Protein AF-A0A445ELS3-F1 (afdb_monomer_lite)

InterPro domains:
  IPR001372 Dynein light chain, type 1/2 [PF01221] (40-92)
  IPR001372 Dynein light chain, type 1/2 [PTHR11886] (39-92)
  IPR001372 Dynein light chain, type 1/2 [SM01375] (36-94)
  IPR037177 Dynein light chain superfamily [G3DSA:3.30.740.10] (38-95)
  IPR037177 Dynein light chain superfamily [SSF54648] (36-92)

Secondary structu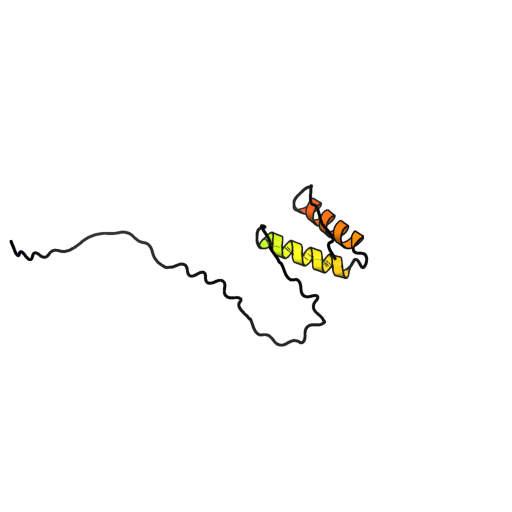re (DSSP, 8-state):
------------------------PPP--------S-------S---S-HHHHHHHHHHHHHHHHH--SHHHHHHHHHHHHHHHH-S--------

Structure (mmCIF, N/CA/C/O backbone):
data_AF-A0A445ELS3-F1
#
_entry.id   AF-A0A445ELS3-F1
#
loop_
_atom_site.group_PDB
_atom_site.id
_atom_site.type_symbol
_atom_site.label_atom_id
_atom_site.label_alt_id
_atom_site.label_comp_id
_atom_site.label_asym_id
_atom_site.label_entity_id
_atom_site.label_seq_id
_atom_site.pdbx_PDB_ins_code
_atom_site.Cartn_x
_atom_site.Cartn_y
_atom_site.Cartn_z
_atom_site.occupancy
_atom_site.B_iso_or_equiv
_atom_site.auth_seq_id
_atom_site.auth_comp_id
_atom_site.auth_asym_id
_atom_site.auth_atom_id
_atom_site.pdbx_PDB_model_num
ATOM 1 N N . MET A 1 1 ? -6.562 -43.077 -66.361 1.00 44.69 1 MET A N 1
ATOM 2 C CA . MET A 1 1 ? -5.591 -42.799 -65.284 1.00 44.69 1 MET A CA 1
ATOM 3 C C . MET A 1 1 ? -5.766 -43.841 -64.191 1.00 44.69 1 MET A C 1
ATOM 5 O O . MET A 1 1 ? -6.899 -44.214 -63.919 1.00 44.69 1 MET A O 1
ATOM 9 N N . SER A 1 2 ? -4.644 -44.352 -63.692 1.00 42.16 2 SER A N 1
ATOM 10 C CA . SER A 1 2 ? -4.451 -45.570 -62.898 1.00 42.16 2 SER A CA 1
ATOM 11 C C . SER A 1 2 ? -5.271 -45.680 -61.610 1.00 42.16 2 SER A C 1
ATOM 13 O O . SER A 1 2 ? -5.485 -44.689 -60.919 1.00 42.16 2 SER A O 1
ATOM 15 N N . GLY A 1 3 ? -5.638 -46.915 -61.264 1.00 49.00 3 GLY A N 1
ATOM 16 C CA . GLY A 1 3 ? -5.864 -47.338 -59.884 1.00 49.00 3 GLY A CA 1
ATOM 17 C C . GLY A 1 3 ? -4.678 -48.182 -59.415 1.00 49.00 3 GLY A C 1
ATOM 18 O O . GLY A 1 3 ? -4.149 -48.956 -60.208 1.00 49.00 3 GLY A O 1
ATOM 19 N N . GLU A 1 4 ? -4.267 -48.031 -58.157 1.00 44.28 4 GLU A N 1
ATOM 20 C CA . GLU A 1 4 ? -3.418 -49.003 -57.463 1.00 44.28 4 GLU A CA 1
ATOM 21 C C . GLU A 1 4 ? -3.599 -48.864 -55.941 1.00 44.28 4 GLU A C 1
ATOM 23 O O . GLU A 1 4 ? -3.519 -47.771 -55.382 1.00 44.28 4 GLU A O 1
ATOM 28 N N . ASP A 1 5 ? -3.894 -49.994 -55.302 1.00 47.88 5 ASP A N 1
ATOM 29 C CA . ASP A 1 5 ? -3.979 -50.219 -53.858 1.00 47.88 5 ASP A CA 1
ATOM 30 C C . ASP A 1 5 ? -2.634 -50.810 -53.400 1.00 47.88 5 ASP A C 1
ATOM 32 O O . ASP A 1 5 ? -2.097 -51.677 -54.091 1.00 47.88 5 ASP A O 1
ATOM 36 N N . THR A 1 6 ? -2.055 -50.382 -52.270 1.00 59.00 6 THR A N 1
ATOM 37 C CA . THR A 1 6 ? -0.960 -51.121 -51.604 1.00 59.00 6 THR A CA 1
ATOM 38 C C . THR A 1 6 ? -0.853 -50.781 -50.111 1.00 59.00 6 THR A C 1
ATOM 40 O O . THR A 1 6 ? -0.509 -49.669 -49.714 1.00 59.00 6 THR A 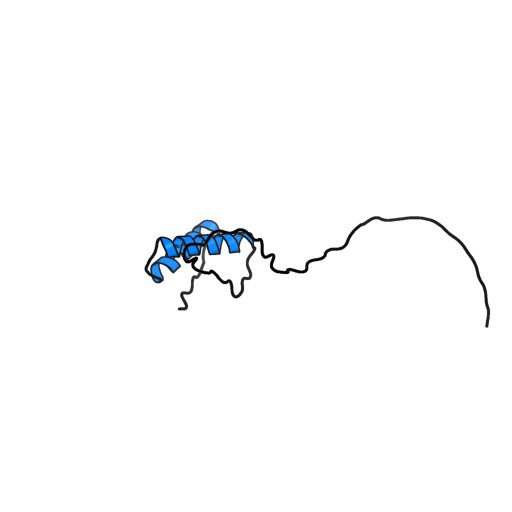O 1
ATOM 43 N N . ARG A 1 7 ? -1.060 -51.809 -49.275 1.00 55.56 7 ARG A N 1
ATOM 44 C CA . ARG A 1 7 ? -0.711 -51.891 -47.841 1.00 55.56 7 ARG A CA 1
ATOM 45 C C . ARG A 1 7 ? 0.792 -51.720 -47.554 1.00 55.56 7 ARG A C 1
ATOM 47 O O . ARG A 1 7 ? 1.610 -52.276 -48.288 1.00 55.56 7 ARG A O 1
ATOM 54 N N . LYS A 1 8 ? 1.111 -51.151 -46.372 1.00 46.03 8 LYS A N 1
ATOM 55 C CA . LYS A 1 8 ? 1.988 -51.657 -45.261 1.00 46.03 8 LYS A CA 1
ATOM 56 C C . LYS A 1 8 ? 2.529 -50.461 -44.439 1.00 46.03 8 LYS A C 1
ATOM 58 O O . LYS A 1 8 ? 3.029 -49.528 -45.041 1.00 46.03 8 LYS A O 1
ATOM 63 N N . SER A 1 9 ? 2.278 -50.278 -43.137 1.00 39.66 9 SER A N 1
ATOM 64 C CA . SER A 1 9 ? 2.571 -51.044 -41.904 1.00 39.66 9 SER A CA 1
ATOM 65 C C . SER A 1 9 ? 3.928 -50.697 -41.248 1.00 39.66 9 SER A C 1
ATOM 67 O O . SER A 1 9 ? 4.971 -51.008 -41.806 1.00 39.66 9 SER A O 1
ATOM 69 N N . ILE A 1 10 ? 3.825 -50.177 -40.008 1.00 45.56 10 ILE A N 1
ATOM 70 C CA . ILE A 1 10 ? 4.755 -50.204 -38.849 1.00 45.56 10 ILE A CA 1
ATOM 71 C C . ILE A 1 10 ? 5.937 -49.210 -38.798 1.00 45.56 10 ILE A C 1
ATOM 73 O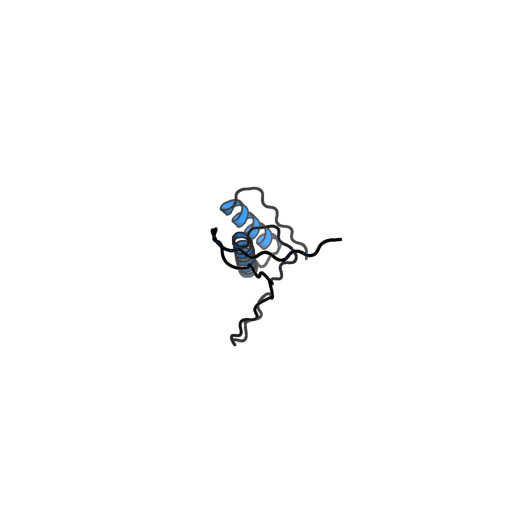 O . ILE A 1 10 ? 6.911 -49.347 -39.525 1.00 45.56 10 ILE A O 1
ATOM 77 N N . GLY A 1 11 ? 5.925 -48.369 -37.747 1.00 34.78 11 GLY A N 1
ATOM 78 C CA . GLY A 1 11 ? 7.031 -48.368 -36.775 1.00 34.78 11 GLY A CA 1
ATOM 79 C C . GLY A 1 11 ? 7.667 -47.031 -36.373 1.00 34.78 11 GLY A C 1
ATOM 80 O O . GLY A 1 11 ? 8.611 -46.599 -37.016 1.00 34.78 11 GLY A O 1
ATOM 81 N N . GLY A 1 12 ? 7.261 -46.507 -35.206 1.00 30.59 12 GLY A N 1
ATOM 82 C CA . GLY A 1 12 ? 8.063 -45.619 -34.341 1.00 30.59 12 GLY A CA 1
ATOM 83 C C . GLY A 1 12 ? 7.996 -44.131 -34.697 1.00 30.59 12 GLY A C 1
ATOM 84 O O . GLY A 1 12 ? 8.087 -43.752 -35.849 1.00 30.59 12 GLY A O 1
ATOM 85 N N . GLY A 1 13 ? 7.837 -43.184 -33.784 1.00 36.12 13 GLY A N 1
ATOM 86 C CA . GLY A 1 13 ? 7.751 -43.172 -32.331 1.00 36.12 13 GLY A CA 1
ATOM 87 C C . GLY A 1 13 ? 7.926 -41.708 -31.915 1.00 36.12 13 GLY A C 1
ATOM 88 O O . GLY A 1 13 ? 8.709 -41.008 -32.547 1.00 36.12 13 GLY A O 1
ATOM 89 N N . THR A 1 14 ? 7.176 -41.240 -30.914 1.00 39.22 14 THR A N 1
ATOM 90 C CA . THR A 1 14 ? 7.560 -40.202 -29.931 1.00 39.22 14 THR A CA 1
ATOM 91 C C . THR A 1 14 ? 6.307 -39.584 -29.301 1.00 39.22 14 THR A C 1
ATOM 93 O O . THR A 1 14 ? 5.580 -38.816 -29.917 1.00 39.22 14 THR A O 1
ATOM 96 N N . LEU A 1 15 ? 6.028 -40.027 -28.071 1.00 47.97 15 LEU A N 1
ATOM 97 C CA . LEU A 1 15 ? 5.722 -39.219 -26.884 1.00 47.97 15 LEU A CA 1
ATOM 98 C C . LEU A 1 15 ? 5.393 -37.733 -27.152 1.00 47.97 15 LEU A C 1
ATOM 100 O O . LEU A 1 15 ? 6.274 -36.957 -27.486 1.00 47.97 15 LEU A O 1
ATOM 104 N N . MET A 1 16 ? 4.172 -37.295 -26.857 1.00 54.91 16 MET A N 1
ATOM 105 C CA . MET A 1 16 ? 3.832 -36.673 -25.571 1.00 54.91 16 MET A CA 1
ATOM 106 C C . MET A 1 16 ? 2.351 -36.301 -25.540 1.00 54.91 16 MET A C 1
ATOM 108 O O . MET A 1 16 ? 1.680 -36.127 -26.553 1.00 54.91 16 MET A O 1
ATOM 112 N N . ALA A 1 17 ? 1.839 -36.295 -24.322 1.00 42.44 17 ALA A N 1
ATOM 113 C CA . ALA A 1 17 ? 0.443 -36.377 -23.990 1.00 42.44 17 ALA A CA 1
ATOM 114 C C . ALA A 1 17 ? -0.130 -34.997 -23.612 1.00 42.44 17 ALA A C 1
ATOM 116 O O . ALA A 1 17 ? 0.512 -34.234 -22.900 1.00 42.44 17 ALA A O 1
ATOM 117 N N . ARG A 1 18 ? -1.410 -34.826 -23.965 1.00 45.28 18 ARG A N 1
ATOM 118 C CA . ARG A 1 18 ? -2.486 -34.096 -23.261 1.00 45.28 18 ARG A CA 1
ATOM 119 C C . ARG A 1 18 ? -2.657 -32.574 -23.463 1.00 45.28 18 ARG A C 1
ATOM 121 O O . ARG A 1 18 ? -1.690 -31.849 -23.654 1.00 45.28 18 ARG A O 1
ATOM 128 N N . PRO A 1 19 ? -3.931 -32.116 -23.439 1.00 48.06 19 PRO A N 1
ATOM 129 C CA . PRO A 1 19 ? -4.365 -30.793 -23.878 1.00 48.06 19 PRO A CA 1
ATOM 130 C C . PRO A 1 19 ? -4.402 -29.800 -22.710 1.00 48.06 19 PRO A C 1
ATOM 132 O O . PRO A 1 19 ? -4.745 -30.184 -21.592 1.00 48.06 19 PRO A O 1
ATOM 135 N N . ASN A 1 20 ? -4.122 -28.521 -22.967 1.00 38.62 20 ASN A N 1
ATOM 136 C CA . ASN A 1 20 ? -4.341 -27.472 -21.974 1.00 38.62 20 ASN A CA 1
ATOM 137 C C . ASN A 1 20 ? -5.635 -26.713 -22.283 1.00 38.62 20 ASN A C 1
ATOM 139 O O . ASN A 1 20 ? -5.656 -25.795 -23.101 1.00 38.62 20 ASN A O 1
ATOM 143 N N . SER A 1 21 ? -6.714 -27.128 -21.621 1.00 49.09 21 SER A N 1
ATOM 144 C CA . SER A 1 21 ? -7.834 -26.249 -21.301 1.00 49.09 21 SER A CA 1
ATOM 145 C C . SER A 1 21 ? -7.312 -25.100 -20.448 1.00 49.09 21 SER A C 1
ATOM 147 O O . SER A 1 21 ? -6.708 -25.359 -19.413 1.00 49.09 21 SER A O 1
ATOM 149 N N . ASP A 1 22 ? -7.597 -23.858 -20.825 1.00 49.38 22 ASP A N 1
ATOM 150 C CA . ASP A 1 22 ? -7.702 -22.807 -19.819 1.00 49.38 22 ASP A CA 1
ATOM 151 C C . ASP A 1 22 ? -8.810 -21.812 -20.180 1.00 49.38 22 ASP A C 1
ATOM 153 O O . ASP A 1 22 ? -8.610 -20.691 -20.644 1.00 49.38 22 ASP A O 1
ATOM 157 N N . GLU A 1 23 ? -10.029 -22.315 -20.014 1.00 44.19 23 GLU A N 1
ATOM 158 C CA . GLU A 1 23 ? -11.207 -21.510 -19.756 1.00 44.19 23 GLU A CA 1
ATOM 159 C C . GLU A 1 23 ? -11.089 -20.963 -18.326 1.00 44.19 23 GLU A C 1
ATOM 161 O O . GLU A 1 23 ? -11.400 -21.657 -17.355 1.00 44.19 23 GLU A O 1
ATOM 166 N N . HIS A 1 24 ? -10.648 -19.710 -18.183 1.00 53.53 24 HIS A N 1
ATOM 167 C CA . HIS A 1 24 ? -10.778 -18.958 -16.931 1.00 53.53 24 HIS A CA 1
ATOM 168 C C . HIS A 1 24 ? -12.247 -18.543 -16.729 1.00 53.53 24 HIS A C 1
ATOM 170 O O . HIS A 1 24 ? -12.610 -17.367 -16.743 1.00 53.53 24 HIS A O 1
ATOM 176 N N . ALA A 1 25 ? -13.111 -19.536 -16.527 1.00 46.38 25 ALA A N 1
ATOM 177 C CA . ALA A 1 25 ? -14.394 -19.336 -15.880 1.00 46.38 25 ALA A CA 1
ATOM 178 C C . ALA A 1 25 ? -14.154 -18.946 -14.406 1.00 46.38 25 ALA A C 1
ATOM 180 O O . ALA A 1 25 ? -13.341 -19.580 -13.720 1.00 46.38 25 ALA A O 1
ATOM 181 N N . PRO A 1 26 ? -14.859 -17.937 -13.866 1.00 46.03 26 PRO A N 1
ATOM 182 C CA . PRO A 1 26 ? -14.828 -17.659 -12.439 1.00 46.03 26 PRO A CA 1
ATOM 183 C C . PRO A 1 26 ? -15.480 -18.836 -11.706 1.00 46.03 26 PRO A C 1
ATOM 185 O O . PRO A 1 26 ? -16.655 -19.124 -11.913 1.00 46.03 26 PRO A O 1
ATOM 188 N N . LYS A 1 27 ? -14.732 -19.530 -10.844 1.00 38.47 27 LYS A N 1
ATOM 189 C CA . LYS A 1 27 ? -15.291 -20.548 -9.942 1.00 38.47 27 LYS A CA 1
ATOM 190 C C . LYS A 1 27 ? -16.099 -19.855 -8.832 1.00 38.47 27 LYS A C 1
ATOM 192 O O . LYS A 1 27 ? -15.493 -19.121 -8.050 1.00 38.47 27 LYS A O 1
ATOM 197 N N . PRO A 1 28 ? -17.415 -20.103 -8.683 1.00 53.22 28 PRO A N 1
ATOM 198 C CA . PRO A 1 28 ? -18.137 -19.759 -7.469 1.00 53.22 28 PRO A CA 1
ATOM 199 C C . PRO A 1 28 ? -18.051 -20.953 -6.509 1.00 53.22 28 PRO A C 1
ATOM 201 O O . PRO A 1 28 ? -18.822 -21.905 -6.614 1.00 53.22 28 PRO A O 1
ATOM 204 N N . SER A 1 29 ? -17.099 -20.929 -5.575 1.00 52.03 29 SER A N 1
ATOM 205 C CA . SER A 1 29 ? -17.108 -21.873 -4.452 1.00 52.03 29 SER A CA 1
ATOM 206 C C . SER A 1 29 ? -18.091 -21.391 -3.392 1.00 52.03 29 SER A C 1
ATOM 208 O O . SER A 1 29 ? -1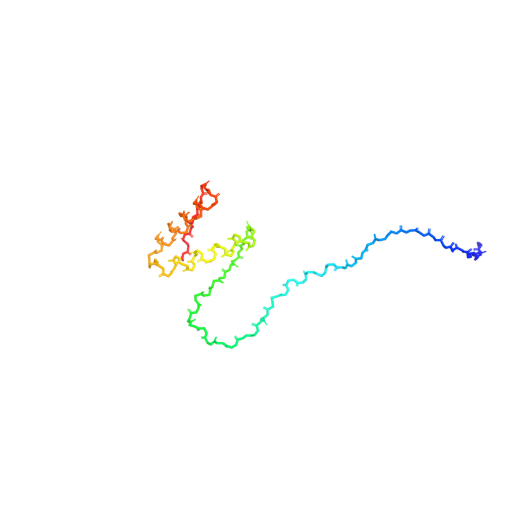7.931 -20.327 -2.799 1.00 52.03 29 SER A O 1
ATOM 210 N N . SER A 1 30 ? -19.124 -22.194 -3.180 1.00 53.72 30 SER A N 1
ATOM 211 C CA . SER A 1 30 ? -20.156 -22.035 -2.167 1.00 53.72 30 SER A CA 1
ATOM 212 C C . SER A 1 30 ? -19.599 -22.316 -0.766 1.00 53.72 30 SER A C 1
ATOM 214 O O . SER A 1 30 ? -19.110 -23.413 -0.513 1.00 53.72 30 SER A O 1
ATOM 216 N N . ALA A 1 31 ? -19.734 -21.362 0.158 1.00 45.41 31 ALA A N 1
ATOM 217 C CA . ALA A 1 31 ? -19.832 -21.625 1.593 1.00 45.41 31 ALA A CA 1
ATOM 218 C C . ALA A 1 31 ? -20.558 -20.460 2.283 1.00 45.41 31 ALA A C 1
ATOM 220 O O . ALA A 1 31 ? -20.221 -19.289 2.117 1.00 45.41 31 ALA A O 1
ATOM 221 N N . THR A 1 32 ? -21.591 -20.816 3.031 1.00 43.59 32 THR A N 1
ATOM 222 C CA . THR A 1 32 ? -22.511 -19.962 3.773 1.00 43.59 32 THR A CA 1
ATOM 223 C C . THR A 1 32 ? -21.828 -19.364 5.005 1.00 43.59 32 THR A C 1
ATOM 225 O O . THR A 1 32 ? -21.511 -20.083 5.945 1.00 43.59 32 THR A O 1
ATOM 228 N N . ALA A 1 33 ? -21.648 -18.048 5.027 1.00 46.69 33 ALA A N 1
ATOM 229 C CA . ALA A 1 33 ? -21.559 -17.225 6.232 1.00 46.69 33 ALA A CA 1
ATOM 230 C C . ALA A 1 33 ? -21.851 -15.797 5.784 1.00 46.69 33 ALA A C 1
ATOM 232 O O . ALA A 1 33 ? -21.199 -15.324 4.857 1.00 46.69 33 ALA A O 1
ATOM 233 N N . THR A 1 34 ? -22.848 -15.134 6.368 1.00 47.28 34 THR A N 1
ATOM 234 C CA . THR A 1 34 ? -23.131 -13.721 6.093 1.00 47.28 34 THR A CA 1
ATOM 235 C C . THR A 1 34 ? -21.851 -12.933 6.370 1.00 47.28 34 THR A C 1
ATOM 237 O O . THR A 1 34 ? -21.471 -12.825 7.539 1.00 47.28 34 THR A O 1
ATOM 240 N N . PRO A 1 35 ? -21.132 -12.434 5.347 1.00 57.72 35 PRO A N 1
ATOM 241 C CA . PRO A 1 35 ? -19.919 -11.690 5.608 1.00 57.72 35 PRO A CA 1
ATOM 242 C C . PRO A 1 35 ? -20.336 -10.371 6.277 1.00 57.72 35 PRO A C 1
ATOM 244 O O . PRO A 1 35 ? -21.345 -9.787 5.858 1.00 57.72 35 PRO A O 1
ATOM 247 N N . PRO A 1 36 ? -19.589 -9.851 7.273 1.00 61.75 36 PRO A N 1
ATOM 248 C CA . PRO A 1 36 ? -19.689 -8.429 7.631 1.00 61.75 36 PRO A CA 1
ATOM 249 C C . PRO A 1 36 ? -19.554 -7.609 6.340 1.00 61.75 36 PRO A C 1
ATOM 251 O O . PRO A 1 36 ? -18.988 -8.153 5.398 1.00 61.75 36 PRO A O 1
ATOM 254 N N . PRO A 1 37 ? -20.053 -6.364 6.222 1.00 56.00 37 PRO A N 1
ATOM 255 C CA . PRO A 1 37 ? -20.023 -5.619 4.960 1.00 56.00 37 PRO A CA 1
ATOM 256 C C . PRO A 1 37 ? -18.596 -5.585 4.396 1.00 56.00 37 PRO A C 1
ATOM 258 O O . PRO A 1 37 ? -17.763 -4.767 4.779 1.00 56.00 37 PRO A O 1
ATOM 261 N N . THR A 1 38 ? -18.293 -6.542 3.519 1.00 60.94 38 THR A N 1
ATOM 262 C CA . THR A 1 38 ? -16.954 -6.760 3.001 1.00 60.94 38 THR A CA 1
ATOM 263 C C . THR A 1 38 ? -16.766 -5.633 2.024 1.00 60.94 38 THR A C 1
ATOM 265 O O . THR A 1 38 ? -17.495 -5.572 1.029 1.00 60.94 38 THR A O 1
ATOM 268 N N . LYS A 1 39 ? -15.840 -4.720 2.321 1.00 69.12 39 LYS A N 1
ATOM 269 C CA . LYS A 1 39 ? -15.379 -3.720 1.360 1.00 69.12 39 LYS A CA 1
ATOM 270 C C . LYS A 1 39 ? -14.989 -4.493 0.094 1.00 69.12 39 LYS A C 1
ATOM 272 O O . LYS A 1 39 ? -14.014 -5.239 0.094 1.00 69.12 39 LYS A O 1
ATOM 277 N N . LYS A 1 40 ? -15.840 -4.438 -0.935 1.00 78.00 40 LYS A N 1
ATOM 278 C CA . LYS A 1 40 ? -15.687 -5.252 -2.145 1.00 78.00 40 LYS A CA 1
ATOM 279 C C . LYS A 1 40 ? -14.538 -4.662 -2.950 1.00 78.00 40 LYS A C 1
ATOM 281 O O . LYS A 1 40 ? -14.680 -3.570 -3.491 1.00 78.00 40 LYS A O 1
ATOM 286 N N . ILE A 1 41 ? -13.414 -5.367 -3.018 1.00 82.75 41 ILE A N 1
ATOM 287 C CA . ILE A 1 41 ? -12.271 -4.949 -3.832 1.00 82.75 41 ILE A CA 1
ATOM 288 C C . ILE A 1 41 ? -12.446 -5.511 -5.236 1.00 82.75 41 ILE A C 1
ATOM 290 O O . ILE A 1 41 ? -12.607 -6.715 -5.421 1.00 82.75 41 ILE A O 1
ATOM 294 N N . ILE A 1 42 ? -12.440 -4.618 -6.223 1.00 88.00 42 ILE A N 1
ATOM 295 C CA . ILE A 1 42 ? -12.615 -4.951 -7.634 1.00 88.00 42 ILE A CA 1
ATOM 296 C C . ILE A 1 42 ? -11.391 -4.439 -8.380 1.00 88.00 42 ILE A C 1
ATOM 298 O O . ILE A 1 42 ? -11.153 -3.234 -8.442 1.00 88.00 42 ILE A O 1
ATOM 302 N N . ILE A 1 43 ? -10.626 -5.351 -8.971 1.00 88.25 43 ILE A N 1
ATOM 303 C CA . ILE A 1 43 ? -9.469 -4.996 -9.789 1.00 88.25 43 ILE A CA 1
ATOM 304 C C . ILE A 1 43 ? -9.959 -4.709 -11.208 1.00 88.25 43 ILE A C 1
ATOM 306 O O . ILE A 1 43 ? -10.550 -5.575 -11.849 1.00 88.25 43 ILE A O 1
ATOM 310 N N . LYS A 1 44 ? -9.745 -3.481 -11.692 1.00 89.19 44 LYS A N 1
ATOM 311 C CA . LYS A 1 44 ? -10.168 -3.068 -13.041 1.00 89.19 44 LYS A CA 1
ATOM 312 C C . LYS A 1 44 ? -9.213 -3.565 -14.127 1.00 89.19 44 LYS A C 1
ATOM 314 O O . LYS A 1 44 ? -9.661 -3.988 -15.184 1.00 89.19 44 LYS A O 1
ATOM 319 N N . SER A 1 45 ? -7.916 -3.479 -13.857 1.00 86.31 45 SER A N 1
ATOM 320 C CA . SER A 1 45 ? -6.823 -3.964 -14.696 1.00 86.31 45 SER A CA 1
ATOM 321 C C . SER A 1 45 ? -5.586 -4.117 -13.813 1.00 86.31 45 SER A C 1
ATOM 323 O O . SER A 1 45 ? -5.426 -3.353 -12.859 1.00 86.31 45 SER A O 1
ATOM 325 N N . ALA A 1 46 ? -4.740 -5.101 -14.097 1.00 90.25 46 ALA A N 1
ATOM 326 C CA . ALA A 1 46 ? -3.475 -5.298 -13.405 1.00 90.25 46 ALA A CA 1
ATOM 327 C C . ALA A 1 46 ? -2.478 -5.975 -14.347 1.00 90.25 46 ALA A C 1
ATOM 329 O O . ALA A 1 46 ? -2.765 -7.047 -14.872 1.00 90.25 46 ALA A O 1
ATOM 330 N N . ASP A 1 47 ? -1.315 -5.353 -14.521 1.00 91.06 47 ASP A N 1
ATOM 331 C CA . ASP A 1 47 ? -0.169 -5.914 -15.241 1.00 91.06 47 ASP A CA 1
ATOM 332 C C . ASP A 1 47 ? 0.939 -6.224 -14.227 1.00 91.06 47 ASP A C 1
ATOM 334 O O . ASP A 1 47 ? 1.952 -5.542 -14.110 1.00 91.06 47 ASP A O 1
ATOM 338 N N . MET A 1 48 ? 0.657 -7.185 -13.352 1.00 88.25 48 MET A N 1
ATOM 339 C CA . MET A 1 48 ? 1.530 -7.576 -12.247 1.00 88.25 48 MET A CA 1
ATOM 340 C C . MET A 1 48 ? 1.326 -9.067 -11.962 1.00 88.25 48 MET A C 1
ATOM 342 O O . MET A 1 48 ? 0.226 -9.583 -12.186 1.00 88.25 48 MET A O 1
ATOM 346 N N . PRO A 1 49 ? 2.345 -9.783 -11.458 1.00 89.56 49 PRO A N 1
ATOM 347 C CA . PRO A 1 49 ? 2.192 -11.195 -11.144 1.00 89.56 49 PRO A CA 1
ATOM 348 C C . PRO A 1 49 ? 1.094 -11.411 -10.084 1.00 89.56 49 PRO A C 1
ATOM 350 O O . PRO A 1 49 ? 0.915 -10.573 -9.195 1.00 89.56 49 PRO A O 1
ATOM 353 N N . PRO A 1 50 ? 0.374 -12.548 -10.134 1.00 87.56 50 PRO A N 1
ATOM 354 C CA . PRO A 1 50 ? -0.798 -12.801 -9.290 1.00 87.56 50 PRO A CA 1
ATOM 355 C C . PRO A 1 50 ? -0.473 -12.896 -7.793 1.00 87.56 50 PRO A C 1
ATOM 357 O O . PRO A 1 50 ? -1.368 -12.779 -6.956 1.00 87.56 50 PRO A O 1
ATOM 360 N N . ASP A 1 51 ? 0.794 -13.129 -7.456 1.00 89.31 51 ASP A N 1
ATOM 361 C CA . ASP A 1 51 ? 1.298 -13.125 -6.083 1.00 89.31 51 ASP A CA 1
ATOM 362 C C . ASP A 1 51 ? 1.337 -11.691 -5.532 1.00 89.31 51 ASP A C 1
ATOM 364 O O . ASP A 1 51 ? 0.657 -11.356 -4.564 1.00 89.31 51 ASP A O 1
ATOM 368 N N . LEU A 1 52 ? 1.992 -10.796 -6.277 1.00 89.81 52 LEU A N 1
ATOM 369 C CA . LEU A 1 52 ? 2.118 -9.374 -5.956 1.00 89.81 52 LEU A CA 1
ATOM 370 C C . LEU A 1 52 ? 0.755 -8.667 -5.993 1.00 89.81 52 LEU A C 1
ATOM 372 O O . LEU A 1 52 ? 0.496 -7.763 -5.203 1.00 89.81 52 LEU A O 1
ATOM 376 N N . GLN A 1 53 ? -0.158 -9.107 -6.864 1.00 90.56 53 GLN A N 1
ATOM 377 C CA . GLN A 1 53 ? -1.537 -8.613 -6.902 1.00 90.56 53 GLN A CA 1
ATOM 378 C C . GLN A 1 53 ? -2.301 -8.927 -5.612 1.00 90.56 53 GLN A C 1
ATOM 380 O O . GLN A 1 53 ? -2.994 -8.058 -5.081 1.00 90.56 53 GLN A O 1
ATOM 385 N N . ARG A 1 54 ? -2.176 -10.154 -5.090 1.00 90.06 54 ARG A N 1
ATOM 386 C CA . ARG A 1 54 ? -2.792 -10.532 -3.810 1.00 90.06 54 ARG A CA 1
ATOM 387 C C . ARG A 1 54 ? -2.191 -9.742 -2.660 1.00 90.06 54 ARG A C 1
ATOM 389 O O . ARG A 1 54 ? -2.950 -9.226 -1.843 1.00 90.06 54 ARG A O 1
ATOM 396 N N . GLU A 1 55 ? -0.868 -9.597 -2.633 1.00 91.25 55 GLU A N 1
ATOM 397 C CA . GLU A 1 55 ? -0.199 -8.761 -1.633 1.00 91.25 55 GLU A CA 1
ATOM 398 C C . GLU A 1 55 ? -0.686 -7.309 -1.702 1.00 91.25 55 GLU A C 1
ATOM 400 O O . GLU A 1 55 ? -0.999 -6.722 -0.670 1.00 91.25 55 GLU A O 1
ATOM 405 N N . ALA A 1 56 ? -0.835 -6.738 -2.901 1.00 90.19 56 ALA A N 1
ATOM 406 C CA . ALA A 1 56 ? -1.347 -5.379 -3.072 1.00 90.19 56 ALA A CA 1
ATOM 407 C C . ALA A 1 56 ? -2.748 -5.202 -2.484 1.00 90.19 56 ALA A C 1
ATOM 409 O O . ALA A 1 56 ? -3.016 -4.212 -1.802 1.00 90.19 56 ALA A O 1
ATOM 410 N N . VAL A 1 57 ? -3.632 -6.169 -2.732 1.00 90.50 57 VAL A N 1
ATOM 411 C CA . VAL A 1 57 ? -4.995 -6.170 -2.195 1.00 90.50 57 VAL A CA 1
ATOM 412 C C . VAL A 1 57 ? -4.978 -6.270 -0.672 1.00 90.50 57 VAL A C 1
ATOM 414 O O . VAL A 1 57 ? -5.646 -5.475 -0.018 1.00 90.50 57 VAL A O 1
ATOM 417 N N . ASP A 1 58 ? -4.199 -7.187 -0.100 1.00 91.12 58 ASP A N 1
ATOM 418 C CA . ASP A 1 58 ? -4.096 -7.368 1.354 1.00 91.12 58 ASP A CA 1
ATOM 419 C C . ASP A 1 58 ? -3.547 -6.116 2.058 1.00 91.12 58 ASP A C 1
ATOM 421 O O . ASP A 1 58 ? -4.113 -5.639 3.049 1.00 91.12 58 ASP A O 1
ATOM 425 N N . ILE A 1 59 ? -2.502 -5.511 1.484 1.00 91.44 59 ILE A N 1
ATOM 426 C CA . ILE A 1 59 ? -1.919 -4.257 1.971 1.00 91.44 59 ILE A CA 1
ATOM 427 C C . ILE A 1 59 ? -2.954 -3.131 1.897 1.00 91.44 59 ILE A C 1
ATOM 429 O O . ILE A 1 59 ? -3.078 -2.358 2.849 1.00 91.44 59 ILE A O 1
ATOM 433 N N . ALA A 1 60 ? -3.720 -3.042 0.807 1.00 89.81 60 ALA A N 1
ATOM 434 C CA . ALA A 1 60 ? -4.772 -2.044 0.666 1.00 89.81 60 ALA A CA 1
ATOM 435 C C . ALA A 1 60 ? -5.882 -2.239 1.710 1.00 89.81 60 ALA A C 1
ATOM 437 O O . ALA A 1 60 ? -6.248 -1.270 2.372 1.00 89.81 60 ALA A O 1
ATOM 438 N N . VAL A 1 61 ? -6.377 -3.467 1.922 1.00 89.81 61 VAL A N 1
ATOM 439 C CA . VAL A 1 61 ? -7.366 -3.778 2.977 1.00 89.81 61 VAL A CA 1
ATOM 440 C C . VAL A 1 61 ? -6.842 -3.325 4.333 1.00 89.81 61 VAL A C 1
ATOM 442 O O . VAL A 1 61 ? -7.489 -2.523 5.005 1.00 89.81 61 VAL A O 1
ATOM 445 N N . SER A 1 62 ? -5.633 -3.767 4.682 1.00 90.19 62 SER A N 1
ATOM 446 C CA . SER A 1 62 ? -4.967 -3.416 5.934 1.00 90.19 62 SER A CA 1
ATOM 447 C C . SER A 1 62 ? -4.831 -1.903 6.120 1.00 90.19 62 SER A C 1
ATOM 449 O O . SER A 1 62 ? -5.008 -1.399 7.231 1.00 90.19 62 SER A O 1
ATOM 451 N N . ALA A 1 63 ? -4.505 -1.169 5.055 1.00 90.44 63 ALA A N 1
ATOM 452 C CA . ALA A 1 63 ? -4.402 0.284 5.087 1.00 90.44 63 ALA A CA 1
ATOM 453 C C . ALA A 1 63 ? -5.778 0.934 5.302 1.00 90.44 63 ALA A C 1
ATOM 455 O O . ALA A 1 63 ? -5.912 1.792 6.165 1.00 90.44 63 ALA A O 1
ATOM 456 N N . PHE A 1 64 ? -6.821 0.473 4.607 1.00 87.75 64 PHE A N 1
ATOM 457 C CA . PHE A 1 64 ? -8.198 0.958 4.779 1.00 87.75 64 PHE A CA 1
ATOM 458 C C . PHE A 1 64 ? -8.828 0.618 6.140 1.00 87.75 64 PHE A C 1
ATOM 460 O O . PHE A 1 64 ? -9.892 1.150 6.465 1.00 87.75 64 PHE A O 1
ATOM 467 N N . GLU A 1 65 ? -8.255 -0.311 6.902 1.00 88.69 65 GLU A N 1
ATOM 468 C CA . GLU A 1 65 ? -8.685 -0.636 8.268 1.00 88.69 65 GLU A CA 1
ATOM 469 C C . GLU A 1 65 ? -7.950 0.192 9.326 1.00 88.69 65 GLU A C 1
ATOM 471 O O . GLU A 1 65 ? -8.548 0.578 10.329 1.00 88.69 65 GLU A O 1
ATOM 476 N N . LYS A 1 66 ? -6.663 0.480 9.106 1.00 87.94 66 LYS A N 1
ATOM 477 C CA . LYS A 1 66 ? -5.816 1.234 10.047 1.00 87.94 66 LYS A CA 1
ATOM 478 C C . LYS A 1 66 ? -5.933 2.745 9.865 1.00 87.94 66 LYS A C 1
ATOM 480 O O . LYS A 1 66 ? -5.816 3.493 10.834 1.00 87.94 66 LYS A O 1
ATOM 485 N N . CYS A 1 67 ? -6.153 3.187 8.633 1.00 88.06 67 CYS A N 1
ATOM 486 C CA . CYS A 1 67 ? -6.067 4.579 8.224 1.00 88.06 67 CYS A CA 1
ATOM 487 C C . CYS A 1 67 ? -7.457 5.062 7.783 1.00 88.06 67 CYS A C 1
ATOM 489 O O . CYS A 1 67 ? -8.059 4.503 6.870 1.00 88.06 67 CYS A O 1
ATOM 491 N N . ASN A 1 68 ? -7.968 6.125 8.413 1.00 85.31 68 ASN A N 1
ATOM 492 C CA . ASN A 1 68 ? -9.242 6.754 8.023 1.00 85.31 68 ASN A CA 1
ATOM 493 C C . ASN A 1 68 ? -9.061 7.914 7.029 1.00 85.31 68 ASN A C 1
ATOM 495 O O . ASN A 1 68 ? -10.037 8.433 6.498 1.00 85.31 68 ASN A O 1
ATOM 499 N N . VAL A 1 69 ? -7.817 8.344 6.798 1.00 88.69 69 VAL A N 1
ATOM 500 C CA . VAL A 1 69 ? -7.477 9.463 5.913 1.00 88.69 69 VAL A CA 1
ATOM 501 C C . VAL A 1 69 ? -6.894 8.907 4.621 1.00 88.69 69 VAL A C 1
ATOM 503 O O . VAL A 1 69 ? -5.892 8.199 4.649 1.00 88.69 69 VAL A O 1
ATOM 506 N N . GLU A 1 70 ? -7.471 9.274 3.480 1.00 86.81 70 GLU A N 1
ATOM 507 C CA . GLU A 1 70 ? -7.076 8.768 2.154 1.00 86.81 70 GLU A CA 1
ATOM 508 C C . GLU A 1 70 ? -5.589 9.000 1.859 1.00 86.81 70 GLU A C 1
ATOM 510 O O . GLU A 1 70 ? -4.901 8.131 1.321 1.00 86.81 70 GLU A O 1
ATOM 515 N N . LYS A 1 71 ? -5.065 10.166 2.258 1.00 89.38 71 LYS A N 1
ATOM 516 C CA . LYS A 1 71 ? -3.638 10.493 2.138 1.00 89.38 71 LYS A CA 1
ATOM 517 C C . LYS A 1 71 ? -2.757 9.478 2.873 1.00 89.38 71 LYS A C 1
ATOM 519 O O . LYS A 1 71 ? -1.728 9.066 2.350 1.00 89.38 71 LYS A O 1
ATOM 524 N N . ASP A 1 72 ? -3.178 9.081 4.069 1.00 91.12 72 ASP A N 1
ATOM 525 C CA . ASP A 1 72 ? -2.443 8.149 4.922 1.00 91.12 72 ASP A CA 1
ATOM 526 C C . ASP A 1 72 ? -2.513 6.719 4.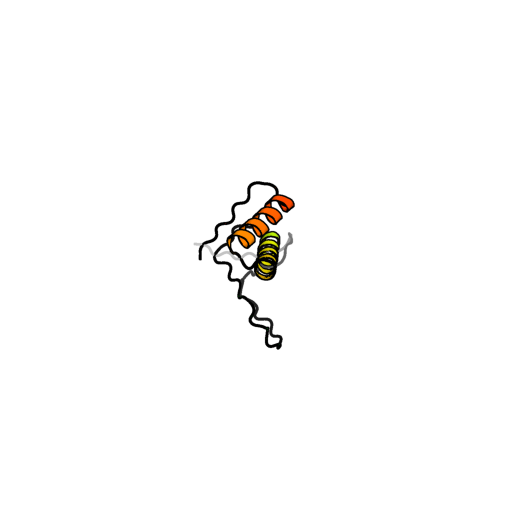368 1.00 91.12 72 ASP A C 1
ATOM 528 O O . ASP A 1 72 ? -1.506 6.018 4.344 1.00 91.12 72 ASP A O 1
ATOM 532 N N . VAL A 1 73 ? -3.660 6.325 3.799 1.00 90.69 73 VAL A N 1
ATOM 533 C CA . VAL A 1 73 ? -3.811 5.050 3.076 1.00 90.69 73 VAL A CA 1
ATOM 534 C C . VAL A 1 73 ? -2.804 4.959 1.924 1.00 90.69 73 VAL A C 1
ATOM 536 O O . VAL A 1 73 ? -2.068 3.977 1.826 1.00 90.69 73 VAL A O 1
ATOM 539 N N . ALA A 1 74 ? -2.725 5.989 1.076 1.00 90.75 74 ALA A N 1
ATOM 540 C CA . ALA A 1 74 ? -1.787 6.009 -0.048 1.00 90.75 74 ALA A CA 1
ATOM 541 C C . ALA A 1 74 ? -0.326 5.971 0.406 1.00 90.75 74 ALA A C 1
ATOM 543 O O . ALA A 1 74 ? 0.476 5.228 -0.162 1.00 90.75 74 ALA A O 1
ATOM 544 N N . GLU A 1 75 ? 0.023 6.752 1.432 1.00 91.31 75 GLU A N 1
ATOM 545 C CA . GLU A 1 75 ? 1.375 6.764 1.990 1.00 91.31 75 GLU A CA 1
ATOM 546 C C . GLU A 1 75 ? 1.741 5.401 2.590 1.00 91.31 75 GLU A C 1
ATOM 548 O O . GLU A 1 75 ? 2.847 4.908 2.361 1.00 91.31 75 GLU A O 1
ATOM 553 N N . HIS A 1 76 ? 0.806 4.756 3.294 1.00 92.62 76 HIS A N 1
ATOM 554 C CA . HIS A 1 76 ? 0.998 3.428 3.862 1.00 92.62 76 HIS A CA 1
ATOM 555 C C . HIS A 1 76 ? 1.271 2.389 2.774 1.00 92.62 76 HIS A C 1
ATOM 557 O O . HIS A 1 76 ? 2.275 1.678 2.847 1.00 92.62 76 HIS A O 1
ATOM 563 N N . ILE A 1 77 ? 0.417 2.326 1.747 1.00 91.88 77 ILE A N 1
ATOM 564 C CA . ILE A 1 77 ? 0.574 1.385 0.631 1.00 91.88 77 ILE A CA 1
ATOM 565 C C . ILE A 1 77 ? 1.918 1.632 -0.059 1.00 91.88 77 ILE A C 1
ATOM 567 O O . ILE A 1 77 ? 2.714 0.700 -0.185 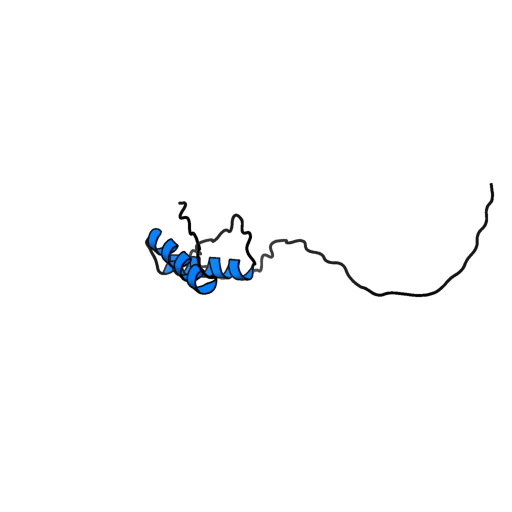1.00 91.88 77 ILE A O 1
ATOM 571 N N . LYS A 1 78 ? 2.223 2.889 -0.410 1.00 91.56 78 LYS A N 1
ATOM 572 C CA . LYS A 1 78 ? 3.497 3.269 -1.031 1.00 91.56 78 LYS A CA 1
ATOM 573 C C . LYS A 1 78 ? 4.691 2.816 -0.191 1.00 91.56 78 LYS A C 1
ATOM 575 O O . LYS A 1 78 ? 5.587 2.158 -0.707 1.00 91.56 78 LYS A O 1
ATOM 580 N N . LYS A 1 79 ? 4.701 3.124 1.108 1.00 92.50 79 LYS A N 1
ATOM 581 C CA . LYS A 1 79 ? 5.812 2.805 2.017 1.00 92.50 79 LYS A CA 1
ATOM 582 C C . LYS A 1 79 ? 6.041 1.301 2.151 1.00 92.50 79 LYS A C 1
ATOM 584 O O . LYS A 1 79 ? 7.187 0.860 2.244 1.00 92.50 79 LYS A O 1
ATOM 589 N N . VAL A 1 80 ? 4.969 0.510 2.181 1.00 92.00 80 VAL A N 1
ATOM 590 C CA . VAL A 1 80 ? 5.071 -0.953 2.238 1.00 92.00 80 VAL A CA 1
ATOM 591 C C . VAL A 1 80 ? 5.618 -1.505 0.920 1.00 92.00 80 VAL A C 1
ATOM 593 O O . VAL A 1 80 ? 6.512 -2.352 0.950 1.00 92.00 80 VAL A O 1
ATOM 596 N N . PHE A 1 81 ? 5.144 -0.992 -0.215 1.00 91.19 81 PHE A N 1
ATOM 597 C CA . PHE A 1 81 ? 5.606 -1.393 -1.544 1.00 91.19 81 PHE A CA 1
ATOM 598 C C . PHE A 1 81 ? 7.067 -1.020 -1.806 1.00 91.19 81 PHE A C 1
ATOM 600 O O . PHE A 1 81 ? 7.853 -1.895 -2.172 1.00 91.19 81 PHE A O 1
ATOM 607 N N . ASP A 1 82 ? 7.461 0.221 -1.511 1.00 92.50 82 ASP A N 1
ATOM 608 C CA . ASP A 1 82 ? 8.850 0.691 -1.603 1.00 92.50 82 ASP A CA 1
ATOM 609 C C . ASP A 1 82 ? 9.792 -0.190 -0.762 1.00 92.50 82 ASP A C 1
ATOM 611 O O . ASP A 1 82 ? 10.914 -0.475 -1.178 1.00 92.50 82 ASP A O 1
ATOM 615 N N . LYS A 1 83 ? 9.345 -0.667 0.410 1.00 92.25 83 LYS A N 1
ATOM 616 C CA . LYS A 1 83 ? 10.151 -1.538 1.282 1.00 92.25 83 LYS A CA 1
ATOM 617 C C . LYS A 1 83 ? 10.267 -2.975 0.763 1.00 92.25 83 LYS A C 1
ATOM 619 O O . LYS A 1 83 ? 11.319 -3.583 0.945 1.00 92.25 83 LYS A O 1
ATOM 624 N N . ARG A 1 84 ? 9.199 -3.541 0.189 1.00 90.06 84 ARG A N 1
ATOM 625 C CA . ARG A 1 84 ? 9.168 -4.943 -0.277 1.00 90.06 84 ARG A CA 1
ATOM 626 C C . ARG A 1 84 ? 9.795 -5.123 -1.655 1.00 90.06 84 ARG A C 1
ATOM 628 O O . ARG A 1 84 ? 10.536 -6.078 -1.859 1.00 90.06 84 ARG A O 1
ATOM 635 N N . HIS A 1 85 ? 9.499 -4.215 -2.579 1.00 87.88 85 HIS A N 1
ATOM 636 C CA . HIS A 1 85 ? 9.873 -4.345 -3.988 1.00 87.88 85 HIS A CA 1
ATOM 637 C C . HIS A 1 85 ? 10.918 -3.316 -4.439 1.00 87.88 85 HIS A C 1
ATOM 639 O O . HIS A 1 85 ? 11.402 -3.399 -5.564 1.00 87.88 85 HIS A O 1
ATOM 645 N N . GLY A 1 86 ? 11.298 -2.382 -3.564 1.00 88.06 86 GLY A N 1
ATOM 646 C CA . GLY A 1 86 ? 12.245 -1.312 -3.863 1.00 88.06 86 GLY A CA 1
ATOM 647 C C . GLY A 1 86 ? 11.568 -0.061 -4.442 1.00 88.06 86 GLY A C 1
ATOM 648 O O . GLY A 1 86 ? 10.470 -0.155 -4.989 1.00 88.06 86 GLY A O 1
ATOM 649 N N . PRO A 1 87 ? 12.196 1.120 -4.316 1.00 89.62 87 PRO A N 1
ATOM 650 C CA . PRO A 1 87 ? 11.675 2.372 -4.862 1.00 89.62 87 PRO A CA 1
ATOM 651 C C . PRO A 1 87 ? 11.798 2.433 -6.399 1.00 89.62 87 PRO A C 1
ATOM 653 O O . PRO A 1 87 ? 12.696 1.824 -6.971 1.00 89.62 87 PRO A O 1
ATOM 656 N N . THR A 1 88 ? 10.970 3.196 -7.121 1.00 87.62 88 THR A N 1
ATOM 657 C CA . THR A 1 88 ? 9.951 4.163 -6.670 1.00 87.62 88 THR A CA 1
ATOM 658 C C . THR A 1 88 ? 8.524 3.719 -7.013 1.00 87.62 88 THR A C 1
ATOM 660 O O . THR A 1 88 ? 8.156 3.614 -8.184 1.00 87.62 88 THR A O 1
ATOM 663 N N . TRP A 1 89 ? 7.675 3.537 -5.995 1.00 91.31 89 TRP A N 1
ATOM 664 C CA . TRP A 1 89 ? 6.242 3.287 -6.183 1.00 91.31 89 TRP A CA 1
ATOM 665 C C . TRP A 1 89 ? 5.418 4.574 -6.134 1.00 91.31 89 TRP A C 1
ATOM 667 O O . TRP A 1 89 ? 5.696 5.506 -5.373 1.00 91.31 89 TRP A O 1
ATOM 677 N N . HIS A 1 90 ? 4.362 4.605 -6.945 1.00 86.50 90 HIS A N 1
ATOM 678 C CA . HIS A 1 90 ? 3.417 5.712 -7.022 1.00 86.50 90 HIS A CA 1
ATOM 679 C C . HIS A 1 90 ? 2.014 5.182 -6.727 1.00 86.50 90 HIS A C 1
ATOM 681 O O . HIS A 1 90 ? 1.536 4.270 -7.397 1.00 86.50 90 HIS A O 1
ATOM 687 N N . CYS A 1 91 ? 1.351 5.761 -5.728 1.00 88.94 91 CYS A N 1
ATOM 688 C CA . CYS A 1 91 ? -0.045 5.475 -5.412 1.00 88.94 91 CYS A CA 1
ATOM 689 C C . CYS A 1 91 ? -0.883 6.702 -5.770 1.00 88.94 91 CYS A C 1
ATOM 691 O O . CYS A 1 91 ? -0.556 7.813 -5.351 1.00 88.94 91 CYS A O 1
ATOM 693 N N . ILE A 1 92 ? -1.944 6.502 -6.550 1.00 85.69 92 ILE A N 1
ATOM 694 C CA . ILE A 1 92 ? -2.857 7.566 -6.972 1.00 85.69 92 ILE A CA 1
ATOM 695 C C . ILE A 1 92 ? -4.190 7.335 -6.273 1.00 85.69 92 ILE A C 1
ATOM 697 O O . ILE A 1 92 ? -4.832 6.307 -6.480 1.00 85.69 92 ILE A O 1
ATOM 701 N N . ASN A 1 93 ? -4.609 8.311 -5.473 1.00 82.44 93 ASN A N 1
ATOM 702 C CA . ASN A 1 93 ? -5.960 8.347 -4.936 1.00 82.44 93 ASN A CA 1
ATOM 703 C C . ASN A 1 93 ? -6.856 9.017 -5.970 1.00 82.44 93 ASN A C 1
ATOM 705 O O . ASN A 1 93 ? -6.758 10.222 -6.187 1.00 82.44 93 ASN A O 1
ATOM 709 N N . HIS A 1 94 ? -7.701 8.224 -6.619 1.00 66.56 94 HIS A N 1
ATOM 710 C CA . HIS A 1 94 ? -8.800 8.731 -7.424 1.00 66.56 94 HIS A CA 1
ATOM 711 C C . HIS A 1 94 ? -10.092 8.267 -6.757 1.00 66.56 94 HIS A C 1
ATOM 713 O O . HIS A 1 94 ? -10.422 7.082 -6.820 1.00 66.56 94 HIS A O 1
ATOM 719 N N . PHE A 1 95 ? -10.773 9.194 -6.092 1.00 56.66 95 PHE A N 1
ATOM 720 C CA . PHE A 1 95 ? -12.139 9.016 -5.610 1.00 56.66 95 PHE A CA 1
ATOM 721 C C . PHE A 1 95 ? -13.091 9.722 -6.570 1.00 56.66 95 PHE A C 1
ATOM 723 O O . PHE A 1 95 ? -12.751 10.846 -7.004 1.00 56.66 95 PHE A O 1
#

Sequence (95 aa):
MSGEDTRKSIGGGTLMARPNSDEHAPKPSSATATPPPTKKIIIKSADMPPDLQREAVDIAVSAFEKCNVEKDVAEHIKKVFDKRHGPTWHCINHF

Foldseek 3Di:
DDDDDDDDDDDDDDDDDDDDDDPPDPDDDDDDDDDDPPPDDDDPDDPDDPVVVVVLVVQLVVLVVVPPDPVSSQVSSQVVCCVPPNDDDGDDDDD

Organism: Arachis hypogaea (NCBI:txid3818)

Radius of gyration: 26.94 Å; chains: 1; bounding box: 35×62×75 Å

pLDDT: mean 71.62, std 20.95, range [30.59, 92.62]